Protein AF-X1SAW5-F1 (afdb_monomer_lite)

pLDDT: mean 94.76, std 5.26, range [64.5, 98.25]

Organism: NCBI:txid412755

Sequence (75 aa):
RKFISLLEKEIGTTKCHDIHKDVVFGRYYDVSDTKEGYPAFVKDKGFEKCALPPGIGARLAAQIIIEDMEKAKGP

Radius of gyration: 16.34 Å; chains: 1; bounding box: 46×17×41 Å

Foldseek 3Di:
DVLLVVLCVVQVDPDPQCCCCPPFPVHGAPCVPPPDRVVVCVVSVVVVRVVVSVVVSVVSVVVVVVVVVVVVVPD

Secondary structure (DSSP, 8-state):
-HHHHHHHHHHS-S-HHHIIIIIISSS---TT-TTTHHHHHHHTTHHHHHTHHHHHHHHHHHHHHHHHHHHHT--

Structure (mmCIF, N/CA/C/O backbone):
data_AF-X1SAW5-F1
#
_entry.id   AF-X1SAW5-F1
#
loop_
_atom_site.group_PDB
_atom_site.id
_atom_site.type_symbol
_atom_site.label_atom_id
_atom_site.label_alt_id
_atom_site.label_comp_id
_atom_site.label_asym_id
_atom_site.label_entity_id
_atom_site.label_seq_id
_atom_site.pdbx_PDB_ins_code
_atom_site.Cartn_x
_atom_site.Cartn_y
_atom_site.Cartn_z
_atom_site.occupancy
_atom_site.B_iso_or_equiv
_atom_site.auth_seq_id
_atom_site.auth_comp_id
_atom_site.auth_asym_id
_atom_site.auth_atom_id
_atom_site.pdbx_PDB_model_num
ATOM 1 N N . ARG A 1 1 ? -6.731 -9.203 14.952 1.00 72.94 1 ARG A N 1
ATOM 2 C CA . ARG A 1 1 ? -6.097 -8.877 13.646 1.00 72.94 1 ARG A CA 1
ATOM 3 C C . ARG A 1 1 ? -7.124 -8.335 12.628 1.00 72.94 1 ARG A C 1
ATOM 5 O O . ARG A 1 1 ? -7.045 -8.678 11.460 1.00 72.94 1 ARG A O 1
ATOM 12 N N . LYS A 1 2 ? -8.068 -7.466 13.041 1.00 92.00 2 LYS A N 1
ATOM 13 C CA . LYS A 1 2 ? -9.169 -6.975 12.177 1.00 92.00 2 LYS A CA 1
ATOM 14 C C . LYS A 1 2 ? -8.657 -6.207 10.951 1.00 92.00 2 LYS A C 1
ATOM 16 O O . LYS A 1 2 ? -9.131 -6.441 9.850 1.00 92.00 2 LYS A O 1
ATOM 21 N N . PHE A 1 3 ? -7.645 -5.360 11.146 1.00 96.38 3 PHE A N 1
ATOM 22 C CA . PHE A 1 3 ? -7.037 -4.565 10.078 1.00 96.38 3 PHE A CA 1
ATOM 23 C C . PHE A 1 3 ? -6.476 -5.413 8.929 1.00 96.38 3 PHE A C 1
ATOM 25 O O . PHE A 1 3 ? -6.876 -5.216 7.790 1.00 96.38 3 PHE A O 1
ATOM 32 N N . ILE A 1 4 ? -5.599 -6.379 9.228 1.00 95.00 4 ILE A N 1
ATOM 33 C CA . ILE A 1 4 ? -4.951 -7.208 8.198 1.00 95.00 4 ILE A CA 1
ATOM 34 C C . ILE A 1 4 ? -5.989 -7.965 7.368 1.00 95.00 4 ILE A C 1
ATOM 36 O O . ILE A 1 4 ? -5.919 -7.930 6.148 1.00 95.00 4 ILE A O 1
ATOM 40 N N . SER A 1 5 ? -7.003 -8.554 8.006 1.00 96.12 5 SER A N 1
ATOM 41 C CA . SER A 1 5 ? -8.071 -9.256 7.285 1.00 96.12 5 SER A CA 1
ATOM 42 C C . SER A 1 5 ? -8.895 -8.331 6.381 1.00 96.12 5 SER A C 1
ATOM 44 O O . SER A 1 5 ? -9.317 -8.748 5.307 1.00 96.12 5 SER A O 1
ATOM 46 N N . LEU A 1 6 ? -9.133 -7.080 6.790 1.00 95.94 6 LEU A N 1
ATOM 47 C CA . LEU A 1 6 ? -9.819 -6.093 5.948 1.00 95.94 6 LEU A CA 1
ATOM 48 C C . LEU A 1 6 ? -8.942 -5.639 4.780 1.00 95.94 6 LEU A C 1
ATOM 50 O O . LEU A 1 6 ? -9.433 -5.525 3.662 1.00 95.94 6 LEU A O 1
ATOM 54 N N . LEU A 1 7 ? -7.648 -5.435 5.026 1.00 96.06 7 LEU A N 1
ATOM 55 C CA . LEU A 1 7 ? -6.694 -5.053 3.993 1.00 96.06 7 LEU A CA 1
ATOM 56 C C . LEU A 1 7 ? -6.540 -6.157 2.938 1.00 96.06 7 LEU A C 1
ATOM 58 O O . LEU A 1 7 ? -6.596 -5.872 1.748 1.00 96.06 7 LEU A O 1
ATOM 62 N N . GLU A 1 8 ? -6.420 -7.420 3.358 1.00 96.31 8 GLU A N 1
ATOM 63 C CA . GLU A 1 8 ? -6.383 -8.573 2.447 1.00 96.31 8 GLU A CA 1
ATOM 64 C C . GLU A 1 8 ? -7.693 -8.735 1.676 1.00 96.31 8 GLU A C 1
ATOM 66 O O . GLU A 1 8 ? -7.668 -9.106 0.510 1.00 96.31 8 GLU A O 1
ATOM 71 N N . LYS A 1 9 ? -8.841 -8.408 2.278 1.00 96.62 9 LYS A N 1
ATOM 72 C CA . LYS A 1 9 ? -10.126 -8.419 1.571 1.00 96.62 9 LYS A CA 1
ATOM 73 C C . LYS A 1 9 ? -10.219 -7.329 0.496 1.00 96.62 9 LYS A C 1
ATOM 75 O O . LYS A 1 9 ? -10.842 -7.569 -0.533 1.00 96.62 9 LYS A O 1
ATOM 80 N N . GLU A 1 10 ? -9.653 -6.146 0.736 1.00 95.81 10 GLU A N 1
ATOM 81 C CA . GLU A 1 10 ? -9.742 -5.010 -0.194 1.00 95.81 10 GLU A CA 1
ATOM 82 C C . GLU A 1 10 ? -8.656 -5.047 -1.284 1.00 95.81 10 GLU A C 1
ATOM 84 O O . GLU A 1 10 ? -8.924 -4.685 -2.425 1.00 95.81 10 GLU A O 1
ATOM 89 N N . ILE A 1 11 ? -7.448 -5.520 -0.956 1.00 95.50 11 ILE A N 1
ATOM 90 C CA . ILE A 1 11 ? -6.274 -5.507 -1.854 1.00 95.50 11 ILE A CA 1
ATOM 91 C C . ILE A 1 11 ? -5.923 -6.909 -2.383 1.00 95.50 11 ILE A C 1
ATOM 93 O O . ILE A 1 11 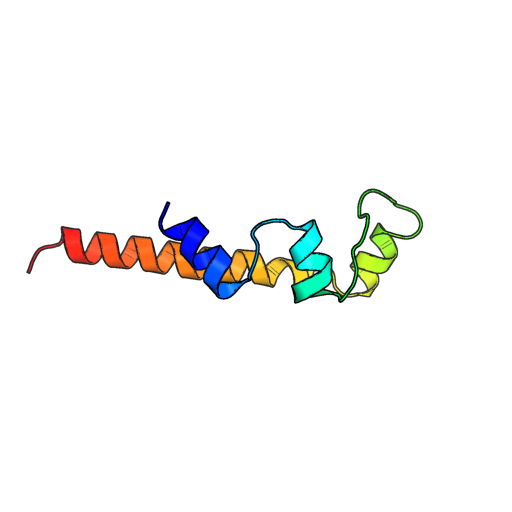? -5.232 -7.042 -3.388 1.00 95.50 11 ILE A O 1
ATOM 97 N N . GLY A 1 12 ? -6.383 -7.971 -1.723 1.00 95.62 12 GLY A N 1
ATOM 98 C CA . GLY A 1 12 ? -6.100 -9.370 -2.067 1.00 95.62 12 GLY A CA 1
ATOM 99 C C . GLY A 1 12 ? -4.860 -9.952 -1.379 1.00 95.62 12 GLY A C 1
ATOM 100 O O . GLY A 1 12 ? -4.807 -11.148 -1.109 1.00 95.62 12 GLY A O 1
ATOM 101 N N . THR A 1 13 ? -3.864 -9.125 -1.053 1.00 95.38 13 THR A N 1
ATOM 102 C CA . THR A 1 13 ? -2.611 -9.553 -0.410 1.00 95.38 13 THR A CA 1
ATOM 103 C C . THR A 1 13 ? -1.972 -8.410 0.375 1.00 95.38 13 THR A C 1
ATOM 105 O O . THR A 1 13 ? -2.237 -7.234 0.130 1.00 95.38 13 THR A O 1
ATOM 108 N N . THR A 1 14 ? -1.102 -8.756 1.322 1.00 94.56 14 THR A N 1
ATOM 109 C CA . THR A 1 14 ? -0.269 -7.806 2.082 1.00 94.56 14 THR A CA 1
ATOM 110 C C . THR A 1 14 ? 1.183 -7.768 1.612 1.00 94.56 14 THR A C 1
ATOM 112 O O . THR A 1 14 ? 1.995 -7.020 2.155 1.00 94.56 14 THR A O 1
ATOM 115 N N . LYS A 1 15 ? 1.541 -8.571 0.604 1.00 95.06 15 LYS A N 1
ATOM 116 C CA . LYS A 1 15 ? 2.918 -8.687 0.119 1.00 95.06 15 LYS A CA 1
ATOM 117 C C . LYS A 1 15 ? 3.164 -7.716 -1.030 1.00 95.06 15 LYS A C 1
ATOM 119 O O . LYS A 1 15 ? 2.533 -7.828 -2.076 1.00 95.06 15 LYS A O 1
ATOM 124 N N . CYS A 1 16 ? 4.142 -6.820 -0.880 1.00 93.62 16 CYS A N 1
ATOM 125 C CA . CYS A 1 16 ? 4.480 -5.823 -1.905 1.00 93.62 16 CYS A CA 1
ATOM 126 C C . CYS A 1 16 ? 4.790 -6.441 -3.277 1.00 93.62 16 CYS A C 1
ATOM 128 O O . CYS A 1 16 ? 4.432 -5.872 -4.303 1.00 93.62 16 CYS A O 1
ATOM 130 N N . HIS A 1 17 ? 5.431 -7.612 -3.293 1.00 94.62 17 HIS A N 1
ATOM 131 C CA . HIS A 1 17 ? 5.738 -8.343 -4.525 1.00 94.62 17 HIS A CA 1
ATOM 132 C C . HIS A 1 17 ? 4.482 -8.717 -5.316 1.00 94.62 17 HIS A C 1
ATOM 134 O O . HIS A 1 17 ? 4.423 -8.476 -6.520 1.00 94.62 17 HIS A O 1
ATOM 140 N N . ASP A 1 18 ? 3.477 -9.257 -4.629 1.00 96.38 18 ASP A N 1
ATOM 141 C CA . ASP A 1 18 ? 2.209 -9.663 -5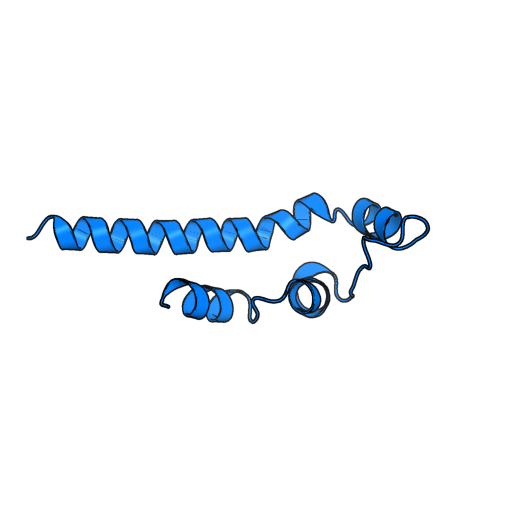.236 1.00 96.38 18 ASP A CA 1
ATOM 142 C C . ASP A 1 18 ? 1.379 -8.422 -5.599 1.00 96.38 18 ASP A C 1
ATOM 144 O O . ASP A 1 18 ? 0.836 -8.340 -6.692 1.00 96.38 18 ASP A O 1
ATOM 148 N N . ILE A 1 19 ? 1.381 -7.380 -4.756 1.00 95.81 19 ILE A N 1
ATOM 149 C CA . ILE A 1 19 ? 0.743 -6.086 -5.069 1.00 95.81 19 ILE A CA 1
ATOM 150 C C . ILE A 1 19 ? 1.316 -5.488 -6.363 1.00 95.81 19 ILE A C 1
ATOM 152 O O . ILE A 1 19 ? 0.564 -5.009 -7.212 1.00 95.81 19 ILE A O 1
ATOM 156 N N . HIS A 1 20 ? 2.638 -5.525 -6.555 1.00 94.62 20 HIS A N 1
ATOM 157 C CA . HIS A 1 20 ? 3.252 -5.052 -7.796 1.00 94.62 20 HIS A CA 1
ATOM 158 C C . HIS A 1 20 ? 2.722 -5.823 -9.013 1.00 94.62 20 HIS A C 1
ATOM 160 O O . HIS A 1 20 ? 2.314 -5.210 -10.002 1.00 94.62 20 HIS A O 1
ATOM 166 N N . LYS A 1 21 ? 2.710 -7.156 -8.926 1.00 94.38 21 LYS A N 1
ATOM 167 C CA . LYS A 1 21 ? 2.324 -8.031 -10.035 1.00 94.38 21 LYS A CA 1
ATOM 168 C C . LYS A 1 21 ? 0.837 -7.974 -10.343 1.00 94.38 21 LYS A C 1
ATOM 170 O O . LYS A 1 21 ? 0.478 -7.744 -11.489 1.00 94.38 21 LYS A O 1
ATOM 175 N N . ASP A 1 22 ? -0.000 -8.142 -9.334 1.00 94.56 22 ASP A N 1
ATOM 176 C CA . ASP A 1 22 ? -1.406 -8.488 -9.529 1.00 94.56 22 ASP A CA 1
ATOM 177 C C . ASP A 1 22 ? -2.338 -7.283 -9.363 1.00 94.56 22 ASP A C 1
ATOM 179 O O . ASP A 1 22 ? -3.475 -7.317 -9.827 1.00 94.56 22 ASP A O 1
ATOM 183 N N . VAL A 1 23 ? -1.863 -6.201 -8.730 1.00 93.75 23 VAL A N 1
ATOM 184 C CA . VAL A 1 23 ? -2.700 -5.038 -8.391 1.00 93.75 23 VAL A CA 1
ATOM 185 C C . VAL A 1 23 ? -2.261 -3.770 -9.122 1.00 93.75 23 VAL A C 1
ATOM 187 O O . VAL A 1 23 ? -3.104 -3.039 -9.634 1.00 93.75 23 VAL A O 1
ATOM 190 N N . VAL A 1 24 ? -0.956 -3.475 -9.168 1.00 94.69 24 VAL A N 1
ATOM 191 C CA . VAL A 1 24 ? -0.479 -2.129 -9.538 1.00 94.69 24 VAL A CA 1
ATOM 192 C C . VAL A 1 24 ? 0.144 -2.044 -10.935 1.00 94.69 24 VAL A C 1
ATOM 194 O O . VAL A 1 24 ? -0.130 -1.087 -11.662 1.00 94.69 24 VAL A O 1
ATOM 197 N N . PHE A 1 25 ? 1.000 -2.997 -11.318 1.00 95.38 25 PHE A N 1
ATOM 198 C CA . PHE A 1 25 ? 1.828 -2.873 -12.528 1.00 95.38 25 PHE A CA 1
ATOM 199 C C . PHE A 1 25 ? 1.679 -4.016 -13.536 1.00 95.38 25 PHE A C 1
ATOM 201 O O . PHE A 1 25 ? 2.168 -3.877 -14.655 1.00 95.38 25 PHE A O 1
ATOM 208 N N . GLY A 1 26 ? 1.077 -5.154 -13.176 1.00 95.31 26 GLY A N 1
ATOM 209 C CA . GLY A 1 26 ? 1.087 -6.346 -14.040 1.00 95.31 26 GLY A CA 1
ATOM 210 C C . GLY A 1 26 ? 2.434 -7.086 -14.050 1.00 95.31 26 GLY A C 1
ATOM 211 O O . GLY A 1 26 ? 2.616 -8.053 -14.786 1.00 95.31 26 GLY A O 1
ATOM 212 N N . ARG A 1 27 ? 3.417 -6.609 -13.275 1.00 94.50 27 ARG A N 1
ATOM 213 C CA . ARG A 1 27 ? 4.779 -7.151 -13.185 1.00 94.50 27 ARG A CA 1
ATOM 214 C C . ARG A 1 27 ? 5.433 -6.757 -11.871 1.00 94.50 27 ARG A C 1
ATOM 216 O O . ARG A 1 27 ? 5.031 -5.801 -11.219 1.00 94.50 27 ARG A O 1
ATOM 223 N N . TYR A 1 28 ? 6.503 -7.458 -11.521 1.00 95.31 28 TYR A N 1
ATOM 224 C CA . TYR A 1 28 ? 7.372 -7.044 -10.428 1.00 95.31 28 TYR A CA 1
ATOM 225 C C . TYR A 1 28 ? 8.485 -6.116 -10.932 1.00 95.31 28 TYR A C 1
ATOM 227 O O . TYR A 1 28 ? 8.948 -6.233 -12.071 1.00 95.31 28 TYR A O 1
ATOM 235 N N . TYR A 1 29 ? 8.905 -5.207 -10.056 1.00 95.38 29 TYR A N 1
ATOM 236 C CA . TYR A 1 29 ? 10.057 -4.334 -10.239 1.00 95.38 29 TYR A CA 1
ATOM 237 C C . TYR A 1 29 ? 11.052 -4.648 -9.130 1.00 95.38 29 TYR A C 1
ATOM 239 O O . TYR A 1 29 ? 10.707 -4.505 -7.957 1.00 95.38 29 TYR A O 1
ATOM 247 N N . ASP A 1 30 ? 12.268 -5.050 -9.496 1.00 95.19 30 ASP A N 1
ATOM 248 C CA . ASP A 1 30 ? 13.377 -5.102 -8.550 1.00 95.19 30 ASP A CA 1
ATOM 249 C C . ASP A 1 30 ? 13.936 -3.687 -8.384 1.00 95.19 30 ASP A C 1
ATOM 251 O O . ASP A 1 30 ? 14.753 -3.219 -9.170 1.00 95.19 30 ASP A O 1
ATOM 255 N N . VAL A 1 31 ? 13.456 -2.973 -7.371 1.00 94.06 31 VAL A N 1
ATOM 256 C CA . VAL A 1 31 ? 13.897 -1.598 -7.091 1.00 94.06 31 VAL A CA 1
ATOM 257 C C . VAL A 1 31 ? 15.320 -1.524 -6.523 1.00 94.06 31 VAL A C 1
ATOM 259 O O . VAL A 1 31 ? 15.836 -0.422 -6.356 1.00 94.06 31 VAL A O 1
ATOM 262 N N . SER A 1 32 ? 15.954 -2.666 -6.220 1.00 95.25 32 SER A N 1
ATOM 263 C CA . SER A 1 32 ? 17.366 -2.718 -5.825 1.00 95.25 32 SER A CA 1
ATOM 264 C C . SER A 1 32 ? 18.310 -2.705 -7.031 1.00 95.25 32 SER A C 1
ATOM 266 O O . SER A 1 32 ? 19.461 -2.283 -6.900 1.00 95.25 32 SER A O 1
ATOM 268 N N . ASP A 1 33 ? 17.816 -3.077 -8.218 1.00 96.69 33 ASP A N 1
ATOM 269 C CA . ASP A 1 33 ? 18.550 -2.910 -9.467 1.00 96.69 33 ASP A CA 1
ATOM 270 C C . ASP A 1 33 ? 18.506 -1.448 -9.925 1.00 96.69 33 ASP A C 1
ATOM 272 O O . ASP A 1 33 ? 17.504 -0.942 -10.431 1.00 96.69 33 ASP A O 1
ATOM 276 N N . THR A 1 34 ? 19.631 -0.757 -9.776 1.00 96.44 34 THR A N 1
ATOM 277 C CA . THR A 1 34 ? 19.766 0.656 -10.140 1.00 96.44 34 THR A CA 1
ATOM 278 C C . THR A 1 34 ? 19.898 0.894 -11.643 1.00 96.44 34 THR A C 1
ATOM 280 O O . THR A 1 34 ? 19.782 2.043 -12.073 1.00 96.44 34 THR A O 1
ATOM 283 N N . LYS A 1 35 ? 20.131 -0.149 -12.452 1.00 96.69 35 LYS A N 1
ATOM 284 C CA . LYS A 1 35 ? 20.347 -0.014 -13.899 1.00 96.69 35 LYS A CA 1
ATOM 285 C C . LYS A 1 35 ? 19.051 -0.073 -14.691 1.00 96.69 35 LYS A C 1
ATOM 287 O O . LYS A 1 35 ? 18.849 0.772 -15.560 1.00 96.69 35 LYS A O 1
ATOM 292 N N . GLU A 1 36 ? 18.181 -1.036 -14.401 1.00 96.25 36 GLU A N 1
ATOM 293 C CA . GLU A 1 36 ? 16.945 -1.235 -15.164 1.00 96.25 36 GLU A CA 1
ATOM 294 C C . GLU A 1 36 ? 15.709 -1.191 -14.269 1.00 96.25 36 GLU A C 1
ATOM 296 O O . GLU A 1 36 ? 14.761 -0.459 -14.564 1.00 96.25 36 GLU A O 1
ATOM 301 N N . GLY A 1 37 ? 15.727 -1.921 -13.153 1.00 96.69 37 GLY A N 1
ATOM 302 C CA . GLY A 1 37 ? 14.578 -2.080 -12.265 1.00 96.69 37 GLY A CA 1
ATOM 303 C C . GLY A 1 37 ? 14.070 -0.771 -11.657 1.00 96.69 37 GLY A C 1
ATOM 304 O O . GLY A 1 37 ? 12.901 -0.418 -11.846 1.00 96.69 37 GLY A O 1
ATOM 305 N N . TYR A 1 38 ? 14.935 -0.016 -10.978 1.00 96.81 38 TYR A N 1
ATOM 306 C CA . TYR A 1 38 ? 14.588 1.270 -10.373 1.00 96.81 38 TYR A CA 1
ATOM 307 C C . TYR A 1 38 ? 14.209 2.331 -11.423 1.00 96.81 38 TYR A C 1
ATOM 309 O O . TYR A 1 38 ? 13.134 2.922 -11.291 1.00 96.81 38 TYR A O 1
ATOM 317 N N . PRO A 1 39 ? 14.981 2.559 -12.509 1.00 98.25 39 PRO A N 1
ATOM 318 C CA . PRO A 1 39 ? 14.573 3.503 -13.551 1.00 98.25 39 PRO A CA 1
ATOM 319 C C . PRO A 1 39 ? 13.229 3.160 -14.203 1.00 98.25 39 PRO A C 1
ATOM 321 O O . PRO A 1 39 ? 12.424 4.061 -14.446 1.00 98.25 39 PRO A O 1
ATOM 324 N N . ALA A 1 40 ? 12.950 1.876 -14.455 1.00 97.44 40 ALA A N 1
ATOM 325 C CA . ALA A 1 40 ? 11.666 1.448 -15.007 1.00 97.44 40 ALA A CA 1
ATOM 326 C C . ALA A 1 40 ? 10.512 1.676 -14.017 1.00 97.44 40 ALA A C 1
ATOM 328 O O . ALA A 1 40 ? 9.466 2.183 -14.417 1.00 97.44 40 ALA A O 1
ATOM 329 N N . PHE A 1 41 ? 10.719 1.395 -12.726 1.00 97.50 41 PHE A N 1
ATOM 330 C CA . PHE A 1 41 ? 9.750 1.700 -11.669 1.00 97.50 41 PHE A CA 1
ATOM 331 C C . PHE A 1 41 ? 9.411 3.196 -11.620 1.00 97.50 41 PHE A C 1
ATOM 333 O O . PHE A 1 41 ? 8.237 3.566 -11.590 1.00 97.50 41 PHE A O 1
ATOM 340 N N . VAL A 1 42 ? 10.424 4.069 -11.662 1.00 97.75 42 VAL A N 1
ATOM 341 C CA . VAL A 1 42 ? 10.223 5.528 -11.667 1.00 97.75 42 VAL A CA 1
ATOM 342 C C . VAL A 1 42 ? 9.483 5.976 -12.925 1.00 97.75 42 VAL A C 1
ATOM 344 O O . VAL A 1 42 ? 8.510 6.724 -12.830 1.00 97.75 42 VAL A O 1
ATOM 347 N N . LYS A 1 43 ? 9.898 5.488 -14.101 1.00 97.62 43 LYS A N 1
ATOM 348 C CA . LYS A 1 43 ? 9.256 5.799 -15.388 1.00 97.62 43 LYS A CA 1
ATOM 349 C C . LYS A 1 43 ? 7.766 5.448 -15.387 1.00 97.62 43 LYS A C 1
ATOM 351 O O . LYS A 1 43 ? 6.957 6.202 -15.926 1.00 97.62 43 LYS A O 1
ATOM 356 N N . ASP A 1 44 ? 7.404 4.353 -14.730 1.00 97.00 44 ASP A N 1
ATOM 357 C CA . ASP A 1 44 ? 6.026 3.876 -14.620 1.00 97.00 44 ASP A CA 1
ATOM 358 C C . ASP A 1 44 ? 5.214 4.543 -13.499 1.00 97.00 44 ASP A C 1
ATOM 360 O O . ASP A 1 44 ? 4.100 4.088 -13.201 1.00 97.00 44 ASP A O 1
ATOM 364 N N . LYS A 1 45 ? 5.723 5.643 -12.923 1.00 97.25 45 LYS A N 1
ATOM 365 C CA . LYS A 1 45 ? 5.116 6.385 -11.803 1.00 97.25 45 LYS A CA 1
ATOM 366 C C . LYS A 1 45 ? 4.960 5.524 -10.556 1.00 97.25 45 LYS A C 1
ATOM 368 O O . LYS A 1 45 ? 3.895 5.452 -9.936 1.00 97.25 45 LYS A O 1
ATOM 373 N N . GLY A 1 46 ? 6.021 4.786 -10.241 1.00 96.50 46 GLY A N 1
ATOM 374 C CA . GLY A 1 46 ? 6.013 3.801 -9.177 1.00 96.50 46 GLY A CA 1
ATOM 375 C C . GLY A 1 46 ? 5.692 4.392 -7.806 1.00 96.50 46 GLY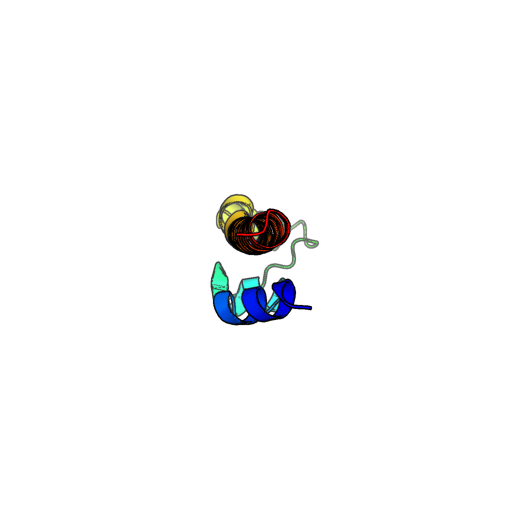 A C 1
ATOM 376 O O . GLY A 1 46 ? 4.930 3.793 -7.055 1.00 96.50 46 GLY A O 1
ATOM 377 N N . PHE A 1 47 ? 6.197 5.587 -7.490 1.00 95.56 47 PHE A N 1
ATOM 378 C CA . PHE A 1 47 ? 5.947 6.233 -6.199 1.00 95.56 47 PHE A CA 1
ATOM 379 C C . PHE A 1 47 ? 4.482 6.634 -6.020 1.00 95.56 47 PHE A C 1
ATOM 381 O O . PHE A 1 47 ? 3.896 6.390 -4.968 1.00 95.56 47 PHE A O 1
ATOM 388 N N . GLU A 1 48 ? 3.871 7.198 -7.056 1.00 96.06 48 GLU A N 1
ATOM 38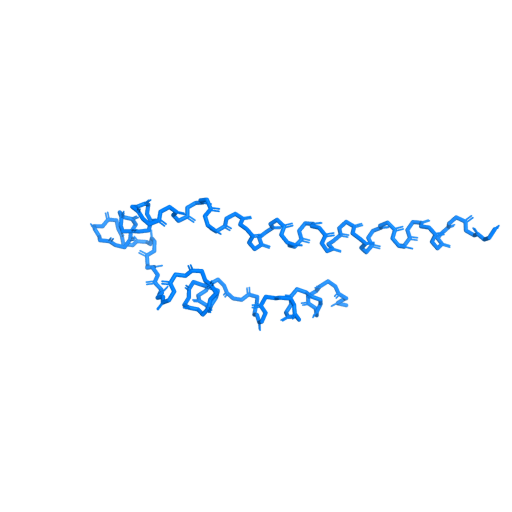9 C CA . GLU A 1 48 ? 2.477 7.627 -7.034 1.00 96.06 48 GLU A CA 1
ATOM 390 C C . GLU A 1 48 ? 1.538 6.427 -6.955 1.00 96.06 48 GLU A C 1
ATOM 392 O O . GLU A 1 48 ? 0.592 6.413 -6.170 1.00 96.06 48 GLU A O 1
ATOM 397 N N . LYS A 1 49 ? 1.823 5.386 -7.740 1.00 95.69 49 LYS A N 1
ATOM 398 C CA . LYS A 1 49 ? 1.005 4.175 -7.755 1.00 95.69 49 LYS A CA 1
ATOM 399 C C . LYS A 1 49 ? 1.151 3.362 -6.467 1.00 95.69 49 LYS A C 1
ATOM 401 O O . LYS A 1 49 ? 0.148 2.904 -5.923 1.00 95.69 49 LYS A O 1
ATOM 406 N N . CYS A 1 50 ? 2.363 3.230 -5.927 1.00 95.56 50 CYS A N 1
ATOM 407 C CA . CYS A 1 50 ? 2.594 2.523 -4.664 1.00 95.56 50 CYS A CA 1
ATOM 408 C C . CYS A 1 50 ? 2.137 3.304 -3.425 1.00 95.56 50 CYS A C 1
ATOM 410 O O . CYS A 1 50 ? 2.065 2.714 -2.350 1.00 95.56 50 CYS A O 1
ATOM 412 N N . ALA A 1 51 ? 1.778 4.586 -3.547 1.00 95.69 51 ALA A N 1
ATOM 413 C CA . ALA A 1 51 ? 1.135 5.331 -2.464 1.00 95.69 51 ALA A CA 1
ATOM 414 C C . ALA A 1 51 ? -0.335 4.920 -2.242 1.00 95.69 51 ALA A C 1
ATOM 416 O O . ALA A 1 51 ? -0.877 5.130 -1.154 1.00 95.69 51 ALA A O 1
ATOM 417 N N . LEU A 1 52 ? -0.979 4.298 -3.237 1.00 94.31 52 LEU A N 1
ATOM 418 C CA . LEU A 1 52 ? -2.393 3.933 -3.163 1.00 94.31 52 LEU A CA 1
ATOM 419 C C . LEU A 1 52 ? -2.687 2.822 -2.126 1.00 94.31 52 LEU A C 1
ATOM 421 O O . LEU A 1 52 ? -3.555 3.050 -1.279 1.00 94.31 52 LEU A O 1
ATOM 425 N N . PRO A 1 53 ? -1.980 1.667 -2.097 1.00 95.25 53 PRO A N 1
ATOM 426 C CA . PRO A 1 53 ? -2.226 0.623 -1.095 1.00 95.25 53 PRO A CA 1
ATOM 427 C C . PRO A 1 53 ? -2.056 1.097 0.364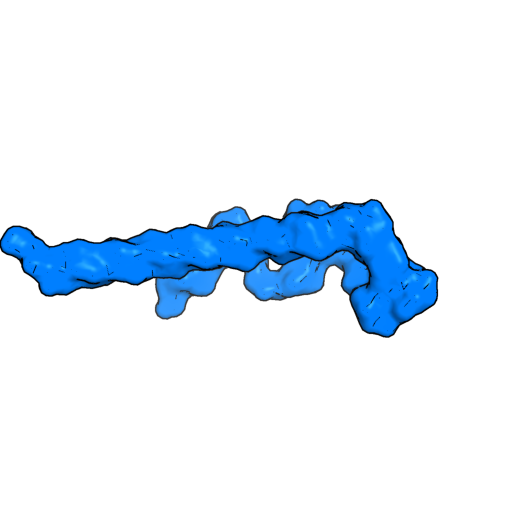 1.00 95.25 53 PRO A C 1
ATOM 429 O O . PRO A 1 53 ? -2.935 0.816 1.183 1.00 95.25 53 PRO A O 1
ATOM 432 N N . PRO A 1 54 ? -1.008 1.869 0.727 1.00 95.69 54 PRO A N 1
ATOM 433 C CA . PRO A 1 54 ? -0.912 2.476 2.054 1.00 95.69 54 PRO A CA 1
ATOM 434 C C . PRO A 1 54 ? -2.051 3.452 2.366 1.00 95.69 54 PRO A C 1
ATOM 436 O O . PRO A 1 54 ? -2.537 3.458 3.493 1.00 95.69 54 PRO A O 1
ATOM 439 N N . GLY A 1 55 ? -2.509 4.247 1.392 1.00 96.81 55 GLY A N 1
ATOM 440 C CA . GLY A 1 55 ? -3.653 5.150 1.570 1.00 96.81 55 GLY A CA 1
ATOM 441 C C . GLY A 1 55 ? -4.953 4.402 1.889 1.00 96.81 55 GLY A C 1
ATOM 442 O O . GLY A 1 55 ? -5.692 4.791 2.796 1.00 96.81 55 GLY A O 1
ATOM 443 N N . ILE A 1 56 ? -5.190 3.277 1.210 1.00 96.81 56 ILE A N 1
ATOM 444 C CA . ILE A 1 56 ? -6.288 2.352 1.520 1.00 96.81 56 ILE A CA 1
ATOM 445 C C . ILE A 1 56 ? -6.145 1.809 2.949 1.00 96.81 56 ILE A C 1
ATOM 447 O O . ILE A 1 56 ? -7.087 1.870 3.740 1.00 96.81 56 ILE A O 1
ATOM 451 N N . GLY A 1 57 ? -4.945 1.354 3.318 1.00 96.88 57 GLY A N 1
ATOM 452 C CA . GLY A 1 57 ? -4.656 0.904 4.679 1.00 96.88 57 GLY A CA 1
ATOM 453 C C . GLY A 1 57 ? -4.917 1.986 5.731 1.00 96.88 57 GLY A C 1
ATOM 454 O O . GLY A 1 57 ? -5.567 1.722 6.740 1.00 96.88 57 GLY A O 1
ATOM 455 N N . ALA A 1 58 ? -4.491 3.224 5.486 1.00 98.19 58 ALA A N 1
ATOM 456 C CA . ALA A 1 58 ? -4.729 4.342 6.393 1.00 98.19 58 ALA A CA 1
ATOM 457 C C . ALA A 1 58 ? -6.230 4.596 6.601 1.00 98.19 58 ALA A C 1
ATOM 459 O O . ALA A 1 58 ? -6.675 4.746 7.740 1.00 98.19 58 ALA A O 1
ATOM 460 N N . ARG A 1 59 ? -7.027 4.564 5.524 1.00 98.25 59 ARG A N 1
ATOM 461 C CA . ARG A 1 59 ? -8.492 4.679 5.600 1.00 98.25 59 ARG A CA 1
ATOM 462 C C . ARG A 1 59 ? -9.108 3.562 6.445 1.00 98.25 59 ARG A C 1
ATOM 464 O O . ARG A 1 59 ? -9.908 3.854 7.331 1.00 98.25 59 ARG A O 1
ATOM 471 N N . LEU A 1 60 ? -8.740 2.304 6.197 1.00 98.12 60 LEU A N 1
ATOM 472 C CA . LEU A 1 60 ? -9.273 1.153 6.940 1.00 98.12 60 LEU A CA 1
ATOM 473 C C . LEU A 1 60 ? -8.899 1.214 8.427 1.00 98.12 60 LEU A C 1
ATOM 475 O O . LEU A 1 60 ? -9.732 0.949 9.293 1.00 98.12 60 LEU A O 1
ATOM 479 N N . ALA A 1 61 ? -7.658 1.591 8.739 1.00 97.69 61 ALA A N 1
ATOM 480 C CA . ALA A 1 61 ? -7.212 1.768 10.116 1.00 97.69 61 ALA A CA 1
ATOM 481 C C . ALA A 1 61 ? -7.997 2.886 10.820 1.00 97.69 61 ALA A C 1
ATOM 483 O O . ALA A 1 61 ? -8.480 2.682 11.933 1.00 97.69 61 ALA A O 1
ATOM 484 N N . ALA A 1 62 ? -8.186 4.030 10.154 1.00 98.19 62 ALA A N 1
ATOM 485 C CA . ALA A 1 62 ? -8.969 5.139 10.687 1.00 98.19 62 ALA A CA 1
ATOM 486 C C . ALA A 1 62 ? -10.420 4.731 10.983 1.00 98.19 62 ALA A C 1
ATOM 488 O O . ALA A 1 62 ? -10.938 5.063 12.045 1.00 98.19 62 ALA A O 1
ATOM 489 N N . GLN A 1 63 ? -11.057 3.962 10.094 1.00 97.31 63 GLN A N 1
ATOM 490 C CA . GLN A 1 63 ? -12.412 3.446 10.319 1.00 97.31 63 GLN A CA 1
ATOM 491 C C . GLN A 1 63 ? -12.499 2.576 11.576 1.00 97.31 63 GLN A C 1
ATOM 493 O O . GLN A 1 63 ? -13.394 2.780 12.390 1.00 97.31 63 GLN A O 1
ATOM 498 N N . ILE A 1 64 ? -11.551 1.654 11.776 1.00 96.69 64 ILE A N 1
ATOM 499 C CA . ILE A 1 64 ? -11.512 0.808 12.980 1.00 96.69 64 ILE A CA 1
ATOM 500 C C . ILE A 1 64 ? -11.379 1.667 14.241 1.00 96.69 64 ILE A C 1
ATOM 502 O O . ILE A 1 64 ? -12.111 1.451 15.200 1.00 96.69 64 ILE A O 1
ATOM 506 N N . ILE A 1 65 ? -10.470 2.647 14.225 1.00 97.12 65 ILE A N 1
ATOM 507 C CA . ILE A 1 65 ? -10.242 3.542 15.366 1.00 97.12 65 ILE A CA 1
ATOM 508 C C . ILE A 1 65 ? -11.519 4.320 15.699 1.00 97.12 65 ILE A C 1
ATOM 510 O O . ILE A 1 65 ? -11.919 4.355 16.858 1.00 97.12 65 ILE A O 1
ATOM 514 N N . ILE A 1 66 ? -12.182 4.901 14.695 1.00 96.81 66 ILE A N 1
ATOM 515 C CA . ILE A 1 66 ? -13.427 5.654 14.889 1.00 96.81 66 ILE A CA 1
ATOM 516 C C . ILE A 1 66 ? -14.528 4.743 15.445 1.00 96.81 66 ILE A C 1
ATOM 518 O O . ILE A 1 66 ? -15.171 5.104 16.424 1.00 96.81 66 ILE A O 1
ATOM 522 N N . GLU A 1 67 ? -14.724 3.547 14.882 1.00 95.75 67 GLU A N 1
ATOM 523 C CA . GLU A 1 67 ? -15.712 2.583 15.391 1.00 95.75 67 GLU A CA 1
ATOM 524 C C . GLU A 1 67 ? -15.473 2.216 16.861 1.00 95.75 67 GLU A C 1
ATOM 526 O O . GLU A 1 67 ? -16.424 2.076 17.630 1.00 95.75 67 GLU A O 1
ATOM 531 N N . ASP A 1 68 ? -14.213 2.038 17.254 1.00 95.38 68 ASP A N 1
ATOM 532 C CA . ASP A 1 68 ? -13.857 1.697 18.629 1.00 95.38 68 ASP A CA 1
ATOM 533 C C . ASP A 1 68 ? -14.042 2.900 19.570 1.00 95.38 68 ASP A C 1
ATOM 535 O O . ASP A 1 68 ? -14.520 2.731 20.694 1.00 95.38 68 ASP A O 1
ATOM 539 N N . MET A 1 69 ? -13.761 4.121 19.100 1.00 95.94 69 MET A N 1
ATOM 540 C CA . MET A 1 69 ? -14.041 5.356 19.839 1.00 95.94 69 MET A CA 1
ATOM 541 C C . MET A 1 69 ? -15.539 5.566 20.075 1.00 95.94 69 MET A C 1
ATOM 543 O O . MET A 1 69 ? -15.932 5.916 21.186 1.00 95.94 69 MET A O 1
ATOM 547 N N . GLU A 1 70 ? -16.381 5.341 19.065 1.00 95.94 70 GLU A N 1
ATOM 548 C CA . GLU A 1 70 ? -17.833 5.493 19.208 1.00 95.94 70 GLU A CA 1
ATOM 549 C C . GLU A 1 70 ? -18.424 4.437 20.150 1.00 95.94 70 GLU A C 1
ATOM 551 O O . GLU A 1 70 ? -19.279 4.756 20.971 1.00 95.94 70 GLU A O 1
ATOM 556 N N . LYS A 1 71 ? -17.910 3.200 20.138 1.00 93.62 71 LYS A N 1
ATOM 557 C CA . LYS A 1 71 ? -18.304 2.183 21.131 1.00 93.62 71 LYS A CA 1
ATOM 558 C C . LYS A 1 71 ? -17.908 2.567 22.554 1.00 93.62 71 LYS A C 1
ATOM 560 O O . LYS A 1 71 ? -18.653 2.286 23.488 1.00 93.62 71 LYS A O 1
ATOM 565 N N . ALA A 1 72 ? -16.737 3.180 22.728 1.00 91.00 72 ALA A N 1
ATOM 566 C CA . ALA A 1 72 ? -16.234 3.573 24.040 1.00 91.00 72 ALA A CA 1
ATOM 567 C C . ALA A 1 72 ? -17.020 4.737 24.668 1.00 91.00 72 ALA A C 1
ATOM 569 O O . ALA A 1 72 ? -17.018 4.872 25.889 1.00 91.00 72 ALA A O 1
ATOM 570 N N . LYS A 1 73 ? -17.698 5.562 23.859 1.00 85.62 73 LYS A N 1
ATOM 571 C CA . LYS A 1 73 ? -18.515 6.684 24.348 1.00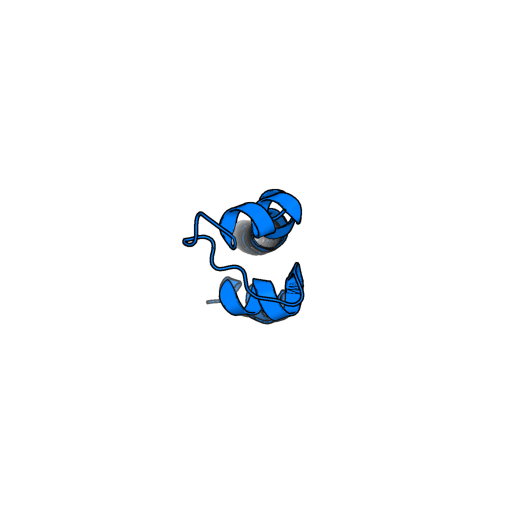 85.62 73 LYS A CA 1
ATOM 572 C C . LYS A 1 73 ? -19.820 6.252 25.029 1.00 85.62 73 LYS A C 1
ATOM 574 O O . LYS A 1 73 ? -20.392 7.067 25.744 1.00 85.62 73 LYS A O 1
ATOM 579 N N . GLY A 1 74 ? -20.235 4.988 24.889 1.00 75.31 74 GLY A N 1
ATOM 580 C CA . GLY A 1 74 ? -21.525 4.505 25.393 1.00 75.31 74 GLY A CA 1
ATOM 581 C C . GLY A 1 74 ? -22.721 5.099 24.626 1.00 75.31 74 GLY A C 1
ATOM 582 O O . GLY A 1 74 ? -22.529 6.008 23.819 1.00 75.31 74 GLY A O 1
ATOM 583 N N . PRO A 1 75 ? -23.937 4.548 24.806 1.00 64.50 75 PRO A N 1
ATOM 584 C CA . PRO A 1 75 ? -25.164 5.157 24.291 1.00 64.50 75 PRO A CA 1
ATOM 585 C C . PRO A 1 75 ? -25.478 6.503 24.958 1.00 64.50 75 PRO A C 1
ATOM 587 O O . PRO A 1 75 ? -25.162 6.658 26.161 1.00 64.50 75 PRO A O 1
#